Protein AF-A0A1C5VNI4-F1 (afdb_monomer)

Mean predicted aligned error: 5.9 Å

pLDDT: mean 85.68, std 12.99, range [37.56, 97.94]

Solvent-accessible surface area (backbone atoms only — not comparable to full-atom values): 6203 Å² total; per-residue (Å²): 132,89,74,88,79,84,90,84,82,90,77,55,71,66,60,52,49,53,52,52,54,52,23,60,78,67,76,45,57,65,68,45,53,55,51,15,53,54,50,29,59,75,73,35,77,87,61,87,50,71,60,46,44,50,50,44,51,52,37,29,54,48,38,38,53,47,47,52,52,49,51,54,55,68,68,38,81,87,57,53,69,69,57,50,51,54,52,54,50,58,66,64,68,69,58,64,81,72,61,77,76,122

Sequence (102 aa):
MNKDSVIKARCSSEIKQQVQNYTQSHNINESEFLLSSVQTVLQCNVPNNYNEKLQFIYQYQYNLLRNKLFNLINLNSTIPSYTKELIRKELSNNDFSQFNLH

Structure (mmCIF, N/CA/C/O backbone):
data_AF-A0A1C5VNI4-F1
#
_entry.id   AF-A0A1C5VNI4-F1
#
loop_
_atom_site.group_PDB
_atom_site.id
_atom_site.type_symbol
_atom_site.label_atom_id
_atom_site.label_alt_id
_atom_site.label_comp_id
_atom_site.label_asym_id
_atom_site.label_entity_id
_atom_site.label_seq_id
_atom_site.pdbx_PDB_ins_code
_atom_site.Cartn_x
_atom_site.Cartn_y
_atom_site.Cartn_z
_atom_site.occupancy
_atom_site.B_iso_or_equiv
_atom_site.auth_seq_id
_atom_site.auth_comp_id
_atom_site.auth_asym_id
_atom_site.auth_atom_id
_atom_site.pdbx_PDB_model_num
ATOM 1 N N . MET A 1 1 ? -18.348 10.846 8.285 1.00 37.56 1 MET A N 1
ATOM 2 C CA . MET A 1 1 ? -18.583 9.591 7.535 1.00 37.56 1 MET A CA 1
ATOM 3 C C . MET A 1 1 ? -17.379 9.350 6.637 1.00 37.56 1 MET A C 1
ATOM 5 O O . MET A 1 1 ? -17.272 10.027 5.625 1.00 37.56 1 MET A O 1
ATOM 9 N N . ASN A 1 2 ? -16.469 8.441 7.001 1.00 44.41 2 ASN A N 1
ATOM 10 C CA . ASN A 1 2 ? -15.486 7.937 6.038 1.00 44.41 2 ASN A CA 1
ATOM 11 C C . ASN A 1 2 ? -16.233 6.982 5.110 1.00 44.41 2 ASN A C 1
ATOM 13 O O . ASN A 1 2 ? -16.630 5.899 5.530 1.00 44.41 2 ASN A O 1
ATOM 17 N N . LYS A 1 3 ? -16.528 7.426 3.888 1.00 54.38 3 LYS A N 1
ATOM 18 C CA . LYS A 1 3 ? -17.010 6.527 2.842 1.00 54.38 3 LYS A CA 1
ATOM 19 C C . LYS A 1 3 ? -15.777 5.923 2.192 1.00 54.38 3 LYS A C 1
ATOM 21 O O . LYS A 1 3 ? -15.154 6.563 1.346 1.00 54.38 3 LYS A O 1
ATOM 26 N N . ASP A 1 4 ? -15.417 4.721 2.623 1.00 72.00 4 ASP A N 1
ATOM 27 C CA . ASP A 1 4 ? -14.390 3.941 1.943 1.00 72.00 4 ASP A CA 1
ATOM 28 C C . ASP A 1 4 ? -14.770 3.824 0.460 1.00 72.00 4 ASP A C 1
ATOM 30 O O . ASP A 1 4 ? -15.905 3.494 0.110 1.00 72.00 4 ASP A O 1
ATOM 34 N N . SER A 1 5 ? -13.833 4.181 -0.416 1.00 83.62 5 SER A N 1
ATOM 35 C CA . SER A 1 5 ? -14.014 4.157 -1.869 1.00 83.62 5 SER A CA 1
ATOM 36 C C . SER A 1 5 ? -13.199 3.012 -2.456 1.00 83.62 5 SER A C 1
ATOM 38 O O . SER A 1 5 ? -12.093 2.736 -1.997 1.00 83.62 5 SER A O 1
ATOM 40 N N . VAL A 1 6 ? -13.746 2.324 -3.460 1.00 87.75 6 VAL A N 1
ATOM 41 C CA . VAL A 1 6 ? -13.163 1.084 -3.996 1.00 87.75 6 VAL A CA 1
ATOM 42 C C . VAL A 1 6 ? -12.670 1.298 -5.422 1.00 87.75 6 VAL A C 1
ATOM 44 O O . VAL A 1 6 ? -13.445 1.685 -6.295 1.00 87.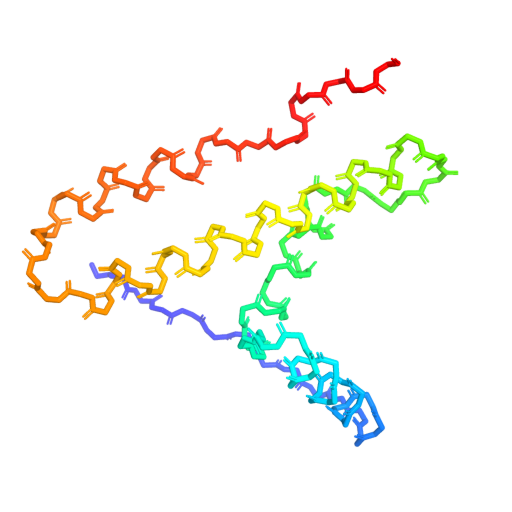75 6 VAL A O 1
ATOM 47 N N . ILE A 1 7 ? -11.402 0.968 -5.672 1.00 88.00 7 ILE A N 1
ATOM 48 C CA . ILE A 1 7 ? -10.836 0.867 -7.023 1.00 88.00 7 ILE A CA 1
ATOM 49 C C . ILE A 1 7 ? -11.019 -0.573 -7.513 1.00 88.00 7 ILE A C 1
ATOM 51 O O . ILE A 1 7 ? -10.644 -1.521 -6.826 1.00 88.00 7 ILE A O 1
ATOM 55 N N . LYS A 1 8 ? -11.602 -0.749 -8.704 1.00 91.44 8 LYS A N 1
ATOM 56 C CA . LYS A 1 8 ? -11.755 -2.056 -9.364 1.00 91.44 8 LYS A CA 1
ATOM 57 C C . LYS A 1 8 ? -11.088 -2.015 -10.731 1.00 91.44 8 LYS A C 1
ATOM 59 O O . LYS A 1 8 ? -11.356 -1.109 -11.513 1.00 91.44 8 LYS A O 1
ATOM 64 N N . ALA A 1 9 ? -10.282 -3.024 -11.034 1.00 91.25 9 ALA A N 1
ATOM 65 C CA . ALA A 1 9 ? -9.630 -3.182 -12.327 1.00 91.25 9 ALA A CA 1
ATOM 66 C C . ALA A 1 9 ? -9.760 -4.629 -12.813 1.00 91.25 9 ALA A C 1
ATOM 68 O O . ALA A 1 9 ? -9.773 -5.564 -12.011 1.00 91.25 9 ALA A O 1
ATOM 69 N N . ARG A 1 10 ? -9.867 -4.814 -14.134 1.00 95.44 10 ARG A N 1
ATOM 70 C CA . ARG A 1 10 ? -9.723 -6.130 -14.770 1.00 95.44 10 ARG A CA 1
ATOM 71 C C . ARG A 1 10 ? -8.250 -6.338 -15.120 1.00 95.44 10 ARG A C 1
ATOM 73 O O . ARG A 1 10 ? -7.605 -5.407 -15.590 1.00 95.44 10 ARG A O 1
ATOM 80 N N . CYS A 1 11 ? -7.744 -7.548 -14.928 1.00 94.50 11 CYS A N 1
ATOM 81 C CA . CYS A 1 11 ? -6.398 -7.951 -15.329 1.00 94.50 11 CYS A CA 1
ATOM 82 C C . CYS A 1 11 ? -6.422 -9.362 -15.930 1.00 94.50 11 CYS A C 1
ATOM 84 O O . CYS A 1 11 ? -7.422 -10.078 -15.810 1.00 94.50 11 CYS A O 1
ATOM 86 N N . SER A 1 12 ? -5.332 -9.754 -16.592 1.00 97.69 12 SER A N 1
ATOM 87 C CA . SER A 1 12 ? -5.149 -11.135 -17.038 1.00 97.69 12 SER A CA 1
ATOM 88 C C . SER A 1 12 ? -4.986 -12.078 -15.840 1.00 97.69 12 SER A C 1
ATOM 90 O O . SER A 1 12 ? -4.561 -11.674 -14.754 1.00 97.69 12 SER A O 1
ATOM 92 N N . SER A 1 13 ? -5.303 -13.358 -16.047 1.00 97.38 13 SER A N 1
ATOM 93 C CA . SER A 1 13 ? -5.066 -14.411 -15.052 1.00 97.38 13 SER A CA 1
ATOM 94 C C . SER A 1 13 ? -3.592 -14.506 -14.659 1.00 97.38 13 SER A C 1
ATOM 96 O O . SER A 1 13 ? -3.291 -14.677 -13.482 1.00 97.38 13 SER A O 1
ATOM 98 N N . GLU A 1 14 ? -2.690 -14.329 -15.624 1.00 97.94 14 GLU A N 1
ATOM 99 C CA . GLU A 1 14 ? -1.243 -14.351 -15.410 1.00 97.94 14 GLU A CA 1
ATOM 100 C C . GLU A 1 14 ? -0.795 -13.272 -14.418 1.00 97.94 14 GLU A C 1
ATOM 102 O O . GLU A 1 14 ? -0.162 -13.586 -13.412 1.00 97.94 14 GLU A O 1
ATOM 107 N N . ILE A 1 15 ? -1.188 -12.012 -14.638 1.00 96.50 15 ILE A N 1
ATOM 108 C CA . ILE A 1 15 ? -0.831 -10.909 -13.735 1.00 96.50 15 ILE A CA 1
ATOM 109 C C . ILE A 1 15 ? -1.428 -11.133 -12.349 1.00 96.50 15 ILE A C 1
ATOM 111 O O . ILE A 1 15 ? -0.748 -10.933 -11.343 1.00 96.50 15 ILE A O 1
ATOM 115 N N . LYS A 1 16 ? -2.684 -11.592 -12.278 1.00 96.62 16 LYS A N 1
ATOM 116 C CA . LYS A 1 16 ? -3.314 -11.921 -10.995 1.00 96.62 16 LYS A CA 1
ATOM 117 C C . LYS A 1 16 ? -2.495 -12.964 -10.232 1.00 96.62 16 LYS A C 1
ATOM 119 O O . LYS A 1 16 ? -2.229 -12.773 -9.051 1.00 96.62 16 LYS A O 1
ATOM 124 N N . GLN A 1 17 ? -2.057 -14.025 -10.904 1.00 97.88 17 GLN A N 1
ATOM 125 C CA . GLN A 1 17 ? -1.271 -15.087 -10.283 1.00 97.88 17 GLN A CA 1
ATOM 126 C C . GLN A 1 17 ? 0.124 -14.612 -9.857 1.00 97.88 17 GLN A C 1
ATOM 128 O O . GLN A 1 17 ? 0.583 -14.966 -8.774 1.00 97.88 17 GLN A O 1
ATOM 133 N N . GLN A 1 18 ? 0.783 -13.766 -10.653 1.00 97.25 18 GLN A N 1
ATOM 134 C CA . GLN A 1 18 ? 2.065 -13.162 -10.278 1.00 97.25 18 GLN A CA 1
ATOM 135 C C . GLN A 1 18 ? 1.943 -12.316 -9.004 1.00 97.25 18 GLN A C 1
ATOM 137 O O . GLN A 1 18 ? 2.761 -12.462 -8.095 1.00 97.25 18 GLN A O 1
ATOM 142 N N . VAL A 1 19 ? 0.896 -11.489 -8.893 1.00 96.50 19 VAL A N 1
ATOM 143 C CA . VAL A 1 19 ? 0.621 -10.696 -7.681 1.00 96.50 19 VAL A CA 1
ATOM 144 C C . VAL A 1 19 ? 0.384 -11.606 -6.474 1.00 96.50 19 VAL A C 1
ATOM 146 O O . VAL A 1 19 ? 0.968 -11.381 -5.413 1.00 96.50 19 VAL A O 1
ATOM 149 N N . GLN A 1 20 ? -0.419 -12.660 -6.629 1.00 96.75 20 GLN A N 1
ATOM 150 C CA . GLN A 1 20 ? -0.696 -13.625 -5.559 1.00 96.75 20 GLN A CA 1
ATOM 151 C C . GLN A 1 20 ? 0.578 -14.331 -5.077 1.00 96.75 20 GLN A C 1
ATOM 153 O O . GLN A 1 20 ? 0.871 -14.339 -3.884 1.00 96.75 20 GLN A O 1
ATOM 158 N N . ASN A 1 21 ? 1.394 -14.845 -5.997 1.00 97.62 21 ASN A N 1
ATOM 159 C CA . ASN A 1 21 ? 2.647 -15.522 -5.657 1.00 97.62 21 ASN A CA 1
ATOM 160 C C . ASN A 1 21 ? 3.645 -14.575 -4.968 1.00 97.62 21 ASN A C 1
ATOM 162 O O . ASN A 1 21 ? 4.310 -14.946 -3.995 1.00 97.62 21 ASN A O 1
ATOM 166 N N . TYR A 1 22 ? 3.751 -13.335 -5.453 1.00 95.88 22 TYR A N 1
ATOM 167 C CA . TYR A 1 22 ? 4.651 -12.341 -4.876 1.00 95.88 22 TYR A CA 1
ATOM 168 C C . TYR A 1 22 ? 4.232 -11.969 -3.449 1.00 95.88 22 TYR A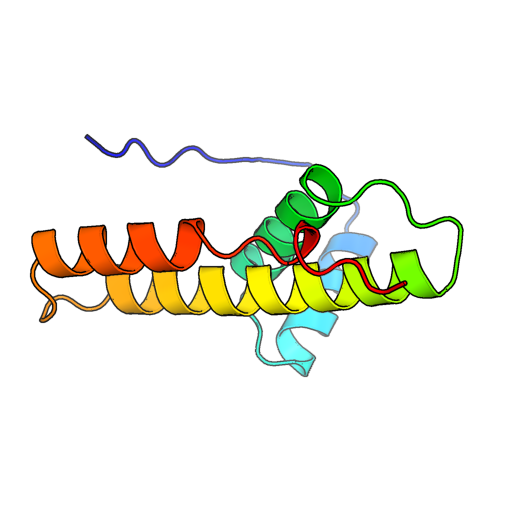 C 1
ATOM 170 O O . TYR A 1 22 ? 5.044 -11.982 -2.525 1.00 95.88 22 TYR A O 1
ATOM 178 N N . THR A 1 23 ? 2.951 -11.673 -3.251 1.00 95.94 23 THR A N 1
ATOM 179 C CA . THR A 1 23 ? 2.417 -11.245 -1.951 1.00 95.94 23 THR A CA 1
ATOM 180 C C . THR A 1 23 ? 2.472 -12.363 -0.912 1.00 95.94 23 THR A C 1
ATOM 182 O O . THR A 1 23 ? 2.864 -12.109 0.226 1.00 95.94 23 THR A O 1
ATOM 185 N N . GLN A 1 24 ? 2.207 -13.609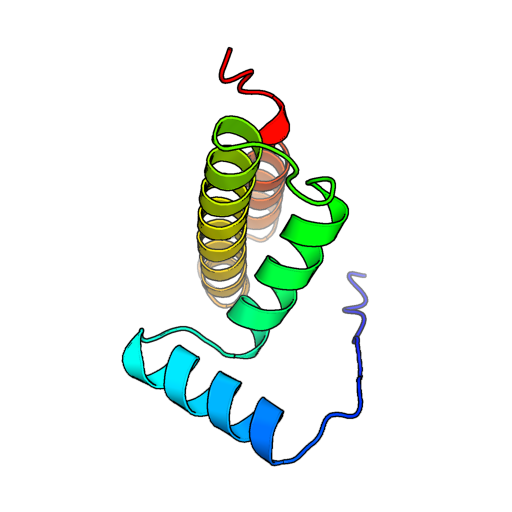 -1.311 1.00 96.19 24 GLN A N 1
ATOM 186 C CA . GLN A 1 24 ? 2.362 -14.783 -0.449 1.00 96.19 24 GLN A CA 1
ATOM 187 C C . GLN A 1 24 ? 3.817 -15.013 -0.032 1.00 96.19 24 GLN A C 1
ATOM 189 O O . GLN A 1 24 ? 4.092 -15.160 1.157 1.00 96.19 24 GLN A O 1
ATOM 194 N N . SER A 1 25 ? 4.758 -14.995 -0.981 1.00 96.25 25 SER A N 1
ATOM 195 C CA . SER A 1 25 ? 6.179 -15.242 -0.684 1.00 96.25 25 SER A CA 1
ATOM 196 C C . SER A 1 25 ? 6.803 -14.185 0.235 1.00 96.25 25 SER A C 1
ATOM 198 O O . SER A 1 25 ? 7.744 -14.491 0.962 1.00 96.25 25 SER A O 1
ATOM 200 N N . HIS A 1 26 ? 6.249 -12.970 0.256 1.00 91.69 26 HIS A N 1
ATOM 201 C CA . HIS A 1 26 ? 6.725 -11.867 1.096 1.00 91.69 26 HIS A CA 1
ATOM 202 C C . HIS A 1 26 ? 5.844 -11.594 2.325 1.00 91.69 26 HIS A C 1
ATOM 204 O O . HIS A 1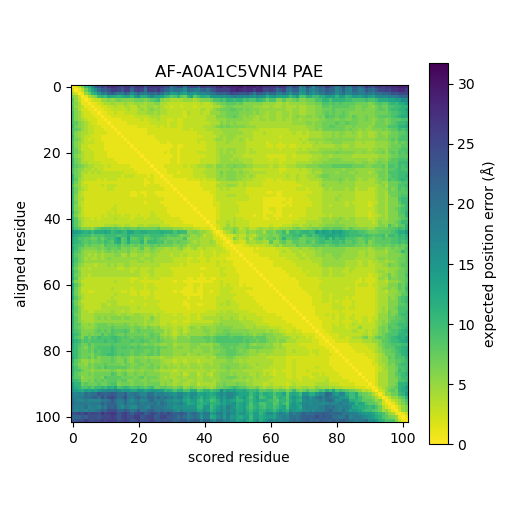 26 ? 6.115 -10.647 3.065 1.00 91.69 26 HIS A O 1
ATOM 210 N N . ASN A 1 27 ? 4.794 -12.392 2.556 1.00 91.56 27 ASN A N 1
ATOM 211 C CA . ASN A 1 27 ? 3.819 -12.191 3.632 1.00 91.56 27 ASN A CA 1
ATOM 212 C C . ASN A 1 27 ? 3.236 -10.757 3.650 1.00 91.56 27 ASN A C 1
ATOM 214 O O . ASN A 1 27 ? 3.298 -10.016 4.639 1.00 91.56 27 ASN A O 1
ATOM 218 N N . ILE A 1 28 ? 2.719 -10.332 2.497 1.00 91.56 28 ILE A N 1
ATOM 219 C CA . ILE A 1 28 ? 2.106 -9.020 2.267 1.00 91.56 28 ILE A CA 1
ATOM 220 C C . ILE A 1 28 ? 0.635 -9.226 1.893 1.00 91.56 28 ILE A C 1
ATOM 222 O O . ILE A 1 28 ? 0.307 -10.152 1.158 1.00 91.56 28 ILE A O 1
ATOM 226 N N . ASN A 1 29 ? -0.267 -8.360 2.359 1.00 92.62 29 ASN A N 1
ATOM 227 C CA . ASN A 1 29 ? -1.653 -8.379 1.900 1.00 92.62 29 ASN A CA 1
ATOM 228 C C . ASN A 1 29 ? -1.757 -7.847 0.455 1.00 92.62 29 ASN A C 1
ATOM 230 O O . ASN A 1 29 ? -1.203 -6.795 0.141 1.00 92.62 29 ASN A O 1
ATOM 234 N N . GLU A 1 30 ? -2.506 -8.531 -0.414 1.00 93.62 30 GLU A N 1
ATOM 235 C CA . GLU A 1 30 ? -2.672 -8.139 -1.825 1.00 93.62 30 GLU A CA 1
ATOM 236 C C . GLU A 1 30 ? -3.204 -6.709 -2.008 1.00 93.62 30 GLU A C 1
ATOM 238 O O . GLU A 1 30 ? -2.706 -5.965 -2.853 1.00 93.62 30 GLU A O 1
ATOM 243 N N . SER A 1 31 ? -4.183 -6.293 -1.201 1.00 91.31 31 SER A N 1
ATOM 244 C CA . SER A 1 31 ? -4.756 -4.946 -1.282 1.00 91.31 31 SER A CA 1
ATOM 245 C C . SER A 1 31 ? -3.763 -3.881 -0.830 1.00 91.31 31 SER A C 1
ATOM 247 O O . SER A 1 31 ? -3.707 -2.810 -1.430 1.00 91.31 31 SER A O 1
ATOM 249 N N . GLU A 1 32 ? -2.963 -4.168 0.202 1.00 92.19 32 GLU A N 1
ATOM 250 C CA . GLU A 1 32 ? -1.893 -3.268 0.650 1.00 92.19 32 GLU A CA 1
ATOM 251 C C . GLU A 1 32 ? -0.826 -3.123 -0.429 1.00 92.19 32 GLU A C 1
ATOM 253 O O . GLU A 1 32 ? -0.451 -2.004 -0.756 1.00 92.19 32 GLU A O 1
ATOM 258 N N . PHE A 1 33 ? -0.400 -4.240 -1.022 1.00 94.69 33 PHE A N 1
ATOM 259 C CA . PHE A 1 33 ? 0.551 -4.256 -2.128 1.00 94.69 33 PHE A CA 1
ATOM 260 C C . PHE A 1 33 ? 0.076 -3.365 -3.283 1.00 94.69 33 PHE A C 1
ATOM 262 O O . PHE A 1 33 ? 0.767 -2.418 -3.656 1.00 94.69 33 PHE A O 1
ATOM 269 N N . LEU A 1 34 ? -1.135 -3.612 -3.794 1.00 94.56 34 LEU A N 1
ATOM 270 C CA . LEU A 1 34 ? -1.692 -2.868 -4.926 1.00 94.56 34 LEU A CA 1
ATOM 271 C C . LEU A 1 34 ? -1.885 -1.383 -4.606 1.00 94.56 34 LEU A C 1
ATOM 273 O O . LEU A 1 34 ? -1.523 -0.527 -5.415 1.00 94.56 34 LEU A O 1
ATOM 277 N N . LEU A 1 35 ? -2.435 -1.064 -3.431 1.00 93.06 35 LEU A N 1
ATOM 278 C CA . LEU A 1 35 ? -2.656 0.322 -3.027 1.00 93.06 35 LEU A CA 1
ATOM 279 C C . LEU A 1 35 ? -1.333 1.079 -2.888 1.00 93.06 35 LEU A C 1
ATOM 281 O O . LEU A 1 35 ? -1.227 2.203 -3.377 1.00 93.06 35 LEU A O 1
ATOM 285 N N . SER A 1 36 ? -0.321 0.464 -2.271 1.00 93.69 36 SER A N 1
ATOM 286 C CA . SER A 1 36 ? 1.004 1.064 -2.114 1.00 93.69 36 SER A CA 1
ATOM 287 C C . SER A 1 36 ? 1.692 1.280 -3.456 1.00 93.69 36 SER A C 1
ATOM 289 O O . SER A 1 36 ? 2.262 2.346 -3.664 1.00 93.69 36 SER A O 1
ATOM 291 N N . SER A 1 37 ? 1.587 0.334 -4.395 1.00 92.06 37 SER A N 1
ATOM 292 C CA . SER A 1 37 ? 2.111 0.515 -5.754 1.00 92.06 37 SER A CA 1
ATOM 293 C C . SER A 1 37 ? 1.452 1.693 -6.475 1.00 92.06 37 SER A C 1
ATOM 295 O O . 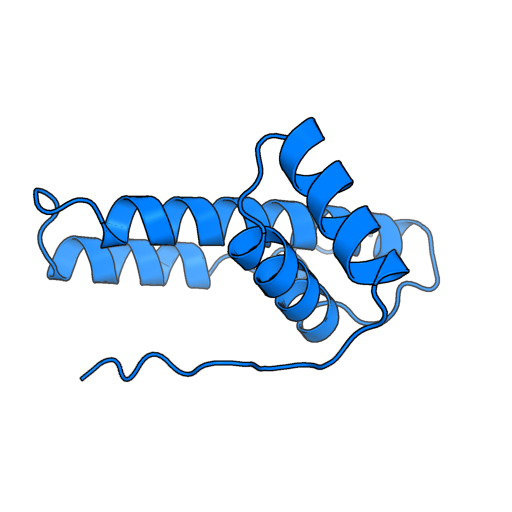SER A 1 37 ? 2.154 2.520 -7.053 1.00 92.06 37 SER A O 1
ATOM 297 N N . VAL A 1 38 ? 0.119 1.813 -6.415 1.00 91.94 38 VAL A N 1
ATOM 298 C CA . VAL A 1 38 ? -0.608 2.938 -7.032 1.00 91.94 38 VAL A CA 1
ATOM 299 C C . VAL A 1 38 ? -0.211 4.267 -6.388 1.00 91.94 38 VAL A C 1
ATOM 301 O O . VAL A 1 38 ? 0.070 5.225 -7.102 1.00 91.94 38 VAL A O 1
ATOM 304 N N . GLN A 1 39 ? -0.144 4.331 -5.055 1.00 90.38 39 GLN A N 1
ATOM 305 C CA . GLN A 1 39 ? 0.282 5.536 -4.335 1.00 90.38 39 GLN A CA 1
ATOM 306 C C . GLN A 1 39 ? 1.692 5.965 -4.738 1.00 90.38 39 GLN A C 1
ATOM 308 O O . GLN A 1 39 ? 1.903 7.141 -5.015 1.00 90.38 39 GLN A O 1
ATOM 313 N N . THR A 1 40 ? 2.633 5.025 -4.842 1.00 91.12 40 THR A N 1
ATOM 314 C CA . THR A 1 40 ? 4.006 5.340 -5.250 1.00 91.12 40 THR A CA 1
ATOM 315 C C . THR A 1 40 ? 4.066 5.897 -6.661 1.00 91.12 40 THR A C 1
ATOM 317 O O . THR A 1 40 ? 4.751 6.885 -6.873 1.00 91.12 40 THR A O 1
ATOM 320 N N . VAL A 1 41 ? 3.329 5.327 -7.616 1.00 88.81 41 VAL A N 1
ATOM 321 C CA . VAL A 1 41 ? 3.289 5.852 -8.993 1.00 88.81 41 VAL A CA 1
ATOM 322 C C . VAL A 1 41 ? 2.659 7.248 -9.061 1.00 88.81 41 VAL A C 1
ATOM 324 O O . VAL A 1 41 ? 3.014 8.037 -9.926 1.00 88.81 41 VAL A O 1
ATOM 327 N N . LEU A 1 42 ? 1.719 7.573 -8.169 1.00 87.19 42 LEU A N 1
ATOM 328 C CA . LEU A 1 42 ? 1.126 8.913 -8.109 1.00 87.19 42 LEU A CA 1
ATOM 329 C C . LEU A 1 42 ? 2.036 9.940 -7.417 1.00 87.19 42 LEU A C 1
ATOM 331 O O . LEU A 1 42 ? 1.936 11.128 -7.708 1.00 87.19 42 LEU A O 1
ATOM 335 N N . GLN A 1 43 ? 2.882 9.496 -6.487 1.00 84.69 43 GLN A N 1
ATOM 336 C CA . GLN A 1 43 ? 3.784 10.352 -5.706 1.00 84.69 43 GLN A CA 1
ATOM 337 C C . GLN A 1 43 ? 5.149 10.535 -6.372 1.00 84.69 43 GLN A C 1
ATOM 339 O O . GLN A 1 43 ? 5.767 11.588 -6.247 1.00 84.69 43 GLN A O 1
ATOM 344 N N . CYS A 1 44 ? 5.622 9.514 -7.079 1.00 81.50 44 CYS A N 1
ATOM 345 C CA . CYS A 1 44 ? 6.873 9.531 -7.813 1.00 81.50 44 CYS A CA 1
ATOM 346 C C . CYS A 1 44 ? 6.580 9.571 -9.314 1.00 81.50 44 CYS A C 1
ATOM 348 O O . CYS A 1 44 ? 5.812 8.760 -9.824 1.00 81.50 44 CYS A O 1
ATOM 350 N N . ASN A 1 45 ? 7.256 10.459 -10.044 1.00 74.19 45 ASN A N 1
ATOM 351 C CA . ASN A 1 45 ? 7.306 10.368 -11.503 1.00 74.19 45 ASN A CA 1
ATOM 352 C C . ASN A 1 45 ? 7.972 9.050 -11.943 1.00 74.19 45 ASN A C 1
ATOM 354 O O . ASN A 1 45 ? 8.654 8.387 -11.157 1.00 74.19 45 ASN A O 1
ATOM 358 N N . VAL A 1 46 ? 7.804 8.683 -13.218 1.00 79.19 46 VAL A N 1
ATOM 359 C CA . VAL A 1 46 ? 8.495 7.524 -13.803 1.00 79.19 46 VAL A CA 1
ATOM 360 C C . VAL A 1 46 ? 10.012 7.708 -13.648 1.00 79.19 46 VAL A C 1
ATOM 362 O O . VAL A 1 46 ? 10.537 8.698 -14.163 1.00 79.19 46 VAL A O 1
ATOM 365 N N . PRO A 1 47 ? 10.721 6.782 -12.972 1.00 82.31 47 PRO A N 1
ATOM 366 C CA . PRO A 1 47 ? 12.152 6.929 -12.737 1.00 82.31 47 PRO A CA 1
ATOM 367 C C . PRO A 1 47 ? 12.979 6.830 -14.023 1.00 82.31 47 PRO A C 1
ATOM 369 O O . PRO A 1 47 ? 12.927 5.817 -14.723 1.00 82.31 47 PRO A O 1
ATOM 372 N N . ASN A 1 48 ? 13.815 7.832 -14.285 1.00 87.50 48 ASN A N 1
ATOM 373 C CA . ASN A 1 48 ? 14.693 7.922 -15.457 1.00 87.50 48 ASN A CA 1
ATOM 374 C C . ASN A 1 48 ? 16.174 7.717 -15.117 1.00 87.50 48 ASN A C 1
ATOM 376 O O . ASN A 1 48 ? 16.978 7.414 -15.998 1.00 87.50 48 ASN A O 1
ATOM 380 N N . ASN A 1 49 ? 16.552 7.844 -13.846 1.00 88.00 49 ASN A N 1
ATOM 381 C CA . ASN A 1 49 ? 17.919 7.621 -13.376 1.00 88.00 49 ASN A CA 1
ATOM 382 C C . ASN A 1 49 ? 17.957 6.747 -12.112 1.00 88.00 49 ASN A C 1
ATOM 384 O O . ASN A 1 49 ? 16.932 6.299 -11.599 1.00 88.00 49 ASN A O 1
ATOM 388 N N . TYR A 1 50 ? 19.165 6.434 -11.643 1.00 86.19 50 TYR A N 1
ATOM 389 C CA . TYR A 1 50 ? 19.365 5.561 -10.487 1.00 86.19 50 TYR A CA 1
ATOM 390 C C . TYR A 1 50 ? 18.808 6.155 -9.183 1.00 86.19 50 TYR A C 1
ATOM 392 O O . TYR A 1 50 ? 18.138 5.443 -8.437 1.00 86.19 50 TYR A O 1
ATOM 400 N N . ASN A 1 51 ? 19.018 7.450 -8.935 1.00 84.69 51 ASN A N 1
ATOM 401 C CA . ASN A 1 51 ? 18.543 8.111 -7.716 1.00 84.69 51 ASN A CA 1
ATOM 402 C C . ASN A 1 51 ? 17.011 8.137 -7.663 1.00 84.69 51 ASN A C 1
ATOM 404 O O . ASN A 1 51 ? 16.423 7.808 -6.637 1.00 84.69 51 ASN A O 1
ATOM 408 N N . GLU A 1 52 ? 16.356 8.410 -8.790 1.00 83.94 52 GLU A N 1
ATOM 409 C CA . GLU A 1 52 ? 14.895 8.350 -8.903 1.00 83.94 52 GLU A CA 1
ATOM 410 C C . GLU A 1 52 ? 14.362 6.924 -8.702 1.00 83.94 52 GLU A C 1
ATOM 412 O O . GLU A 1 52 ? 13.310 6.734 -8.092 1.00 83.94 52 GLU A O 1
ATOM 417 N N . LYS A 1 53 ? 15.089 5.892 -9.160 1.00 87.75 53 LYS A N 1
ATOM 418 C CA . LYS A 1 53 ? 14.718 4.488 -8.896 1.00 87.75 53 LYS A CA 1
ATOM 419 C C . LYS A 1 53 ? 14.803 4.165 -7.409 1.00 87.75 53 LYS A C 1
ATOM 421 O O . LYS A 1 53 ? 13.904 3.514 -6.881 1.00 87.75 53 LYS A O 1
ATOM 426 N N . LEU A 1 54 ? 15.858 4.619 -6.732 1.00 85.75 54 LEU A N 1
ATOM 427 C CA . LEU A 1 54 ? 15.987 4.462 -5.285 1.00 85.75 54 LEU A CA 1
ATOM 428 C C . LEU A 1 54 ? 14.857 5.181 -4.547 1.00 85.75 54 LEU A C 1
ATOM 430 O O . LEU A 1 54 ? 14.214 4.577 -3.691 1.00 85.75 54 LEU A O 1
ATOM 434 N N . GLN A 1 55 ? 14.566 6.427 -4.920 1.00 84.38 55 GLN A N 1
ATOM 435 C CA . GLN A 1 55 ?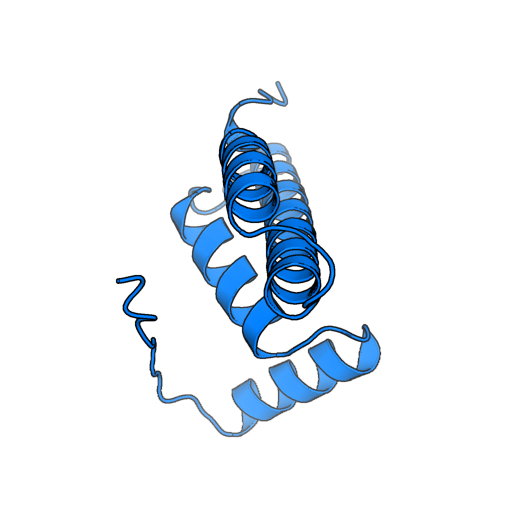 13.463 7.200 -4.353 1.00 84.38 55 GLN A CA 1
ATOM 436 C C . GLN A 1 55 ? 12.125 6.469 -4.518 1.00 84.38 55 GLN A C 1
ATOM 438 O O . GLN A 1 55 ? 11.377 6.332 -3.552 1.00 84.38 55 GLN A O 1
ATOM 443 N N . PHE A 1 56 ? 11.860 5.918 -5.706 1.00 88.75 56 PHE A N 1
ATOM 444 C CA . PHE A 1 56 ? 10.667 5.116 -5.969 1.00 88.75 56 PHE A CA 1
ATOM 445 C C . PHE A 1 56 ? 10.574 3.899 -5.037 1.00 88.75 56 PHE A C 1
ATOM 447 O O . PHE A 1 56 ? 9.519 3.636 -4.456 1.00 88.75 56 PHE A O 1
ATOM 454 N N . ILE A 1 57 ? 11.676 3.161 -4.857 1.00 89.12 57 ILE A N 1
ATOM 455 C CA . ILE A 1 57 ? 11.724 1.983 -3.978 1.00 89.12 57 ILE A CA 1
ATOM 456 C C . ILE A 1 57 ? 11.444 2.375 -2.523 1.00 89.12 57 ILE A C 1
ATOM 458 O O . ILE A 1 57 ? 10.615 1.734 -1.873 1.00 89.12 57 ILE A O 1
ATOM 462 N N . TYR A 1 58 ? 12.087 3.428 -2.013 1.00 88.75 58 TYR A N 1
ATOM 463 C CA . TYR A 1 58 ? 11.866 3.893 -0.643 1.00 88.75 58 TYR A CA 1
ATOM 464 C C . TYR A 1 58 ? 10.437 4.391 -0.431 1.00 88.75 58 TYR A C 1
ATOM 466 O O . TYR A 1 58 ? 9.804 4.022 0.558 1.00 88.75 58 TYR A O 1
ATOM 474 N N . GLN A 1 59 ? 9.889 5.145 -1.386 1.00 89.62 59 GLN A N 1
ATOM 475 C CA . GLN A 1 59 ? 8.505 5.604 -1.321 1.00 89.62 59 GLN A CA 1
ATOM 476 C C . GLN A 1 59 ? 7.523 4.425 -1.315 1.00 89.62 59 GLN A C 1
ATOM 478 O O . GLN A 1 59 ? 6.563 4.412 -0.546 1.00 89.62 59 GLN A O 1
ATOM 483 N N . TYR A 1 60 ? 7.770 3.397 -2.129 1.00 91.00 60 TYR A N 1
ATOM 484 C CA . TYR A 1 60 ? 6.986 2.162 -2.098 1.00 91.00 60 TYR A CA 1
ATOM 485 C C . TYR A 1 60 ? 7.050 1.446 -0.749 1.00 91.00 60 TYR A C 1
ATOM 487 O O . TYR A 1 60 ? 6.004 1.105 -0.191 1.00 91.00 60 TYR A O 1
ATOM 495 N N . GLN A 1 61 ? 8.245 1.254 -0.190 1.00 90.38 61 GLN A N 1
ATOM 496 C CA . GLN A 1 61 ? 8.404 0.628 1.125 1.00 90.38 61 GLN A CA 1
ATOM 497 C C . GLN A 1 61 ? 7.686 1.423 2.219 1.00 90.38 61 GLN A C 1
ATOM 499 O O . GLN A 1 61 ? 7.003 0.836 3.064 1.00 90.38 61 GLN A O 1
ATOM 504 N N . TYR A 1 62 ? 7.780 2.752 2.166 1.00 89.62 62 TYR A N 1
ATOM 505 C CA . TYR A 1 62 ? 7.074 3.635 3.078 1.00 89.62 62 TYR A CA 1
ATOM 506 C C . TYR A 1 62 ? 5.554 3.489 2.961 1.00 89.62 62 TYR A C 1
ATOM 508 O O . TYR A 1 62 ? 4.881 3.237 3.963 1.00 89.62 62 TYR A O 1
ATOM 516 N N . ASN A 1 63 ? 5.004 3.571 1.746 1.00 92.06 63 ASN A N 1
ATOM 517 C CA . ASN A 1 63 ? 3.571 3.400 1.512 1.00 92.06 63 ASN A CA 1
ATOM 518 C C . ASN A 1 63 ? 3.077 2.034 1.990 1.00 92.06 63 ASN A C 1
ATOM 520 O O . ASN A 1 63 ? 1.971 1.922 2.520 1.00 92.06 63 ASN A O 1
ATOM 524 N N . LEU A 1 64 ? 3.879 0.984 1.810 1.00 92.31 64 LEU A N 1
ATOM 525 C CA . LEU A 1 64 ? 3.540 -0.359 2.267 1.00 92.31 64 LEU A CA 1
ATOM 526 C C . LEU A 1 64 ? 3.462 -0.439 3.791 1.00 92.31 64 LEU A C 1
ATOM 528 O O . LEU A 1 64 ? 2.473 -0.935 4.333 1.00 92.31 64 LEU A O 1
ATOM 532 N N . LEU A 1 65 ? 4.469 0.090 4.489 1.00 90.56 65 LEU A N 1
ATOM 533 C CA . LEU A 1 65 ? 4.470 0.157 5.948 1.00 90.56 65 LEU A CA 1
ATOM 534 C C . LEU A 1 65 ? 3.301 1.002 6.469 1.00 90.56 65 LEU A C 1
ATOM 536 O O . LEU A 1 65 ? 2.583 0.578 7.375 1.00 90.56 65 LEU A O 1
ATOM 540 N N . ARG A 1 66 ? 3.071 2.170 5.867 1.00 90.38 66 ARG A N 1
ATOM 541 C CA . ARG A 1 66 ? 1.973 3.075 6.214 1.00 90.38 66 ARG A CA 1
ATOM 542 C C . ARG A 1 66 ? 0.617 2.380 6.114 1.00 90.38 66 ARG A C 1
ATOM 544 O O . ARG A 1 66 ? -0.169 2.451 7.057 1.00 90.38 66 ARG A O 1
ATOM 551 N N . ASN A 1 67 ? 0.347 1.691 5.005 1.00 91.06 67 ASN A N 1
ATOM 552 C CA . ASN A 1 67 ? -0.931 1.009 4.792 1.00 91.06 67 ASN A CA 1
ATOM 553 C C . ASN A 1 67 ? -1.123 -0.164 5.769 1.00 91.06 67 ASN A C 1
ATOM 555 O O . ASN A 1 67 ? -2.211 -0.309 6.330 1.00 91.06 67 ASN A O 1
ATOM 559 N N . LYS A 1 68 ? -0.057 -0.920 6.068 1.00 90.25 68 LYS A N 1
ATOM 560 C CA . LYS A 1 68 ? -0.066 -1.953 7.121 1.00 90.25 68 LYS A CA 1
ATOM 561 C C . LYS A 1 68 ? -0.433 -1.377 8.487 1.00 90.25 68 LYS A C 1
ATOM 563 O O . LYS A 1 68 ? -1.326 -1.887 9.162 1.00 90.25 68 LYS A O 1
ATOM 568 N N . LEU A 1 69 ? 0.220 -0.286 8.890 1.00 89.62 69 LEU A N 1
ATOM 569 C CA . LEU A 1 69 ? -0.061 0.380 10.165 1.00 89.62 69 LEU A CA 1
ATOM 570 C C . LEU A 1 69 ? -1.492 0.915 10.218 1.00 89.62 69 LEU A C 1
ATOM 572 O O . LEU A 1 69 ? -2.169 0.750 11.230 1.00 89.62 69 LEU A O 1
ATOM 576 N N . PHE A 1 70 ? -1.984 1.503 9.125 1.00 89.19 70 PHE A N 1
ATOM 577 C CA . PHE A 1 70 ? -3.365 1.972 9.038 1.00 89.19 70 PHE A CA 1
ATOM 578 C C . PHE A 1 70 ? -4.356 0.840 9.257 1.00 89.19 70 PHE A C 1
ATOM 580 O O . PHE A 1 70 ? -5.260 0.991 10.076 1.00 89.19 70 PHE A O 1
ATOM 587 N N . ASN A 1 71 ? -4.170 -0.296 8.588 1.00 87.69 71 ASN A N 1
ATOM 588 C CA . ASN A 1 71 ? -5.034 -1.456 8.770 1.00 87.69 71 ASN A CA 1
ATOM 589 C C . ASN A 1 71 ? -5.009 -1.956 10.217 1.00 87.69 71 ASN A C 1
ATOM 591 O O . ASN A 1 71 ? -6.070 -2.110 10.823 1.00 87.69 71 ASN A O 1
ATOM 595 N N . LEU A 1 72 ? -3.824 -2.117 10.811 1.00 88.88 72 LEU A N 1
ATOM 596 C CA . LEU A 1 72 ? -3.679 -2.550 12.205 1.00 88.88 72 LEU A CA 1
ATOM 597 C C . LEU A 1 72 ? -4.385 -1.604 13.187 1.00 88.88 72 LEU A C 1
ATOM 599 O O . LEU A 1 72 ? -5.149 -2.049 14.043 1.00 88.88 72 LEU A O 1
ATOM 603 N N . ILE A 1 73 ? -4.176 -0.294 13.047 1.00 89.94 73 ILE A N 1
ATOM 604 C CA . ILE A 1 73 ? -4.782 0.720 13.920 1.00 89.94 73 ILE A CA 1
ATOM 605 C C . ILE A 1 73 ? -6.298 0.784 13.713 1.00 89.94 73 ILE A C 1
ATOM 607 O O . ILE A 1 73 ? -7.056 0.926 14.674 1.00 89.94 73 ILE A O 1
ATOM 611 N N . ASN A 1 74 ? -6.762 0.673 12.468 1.00 85.50 74 ASN A N 1
ATOM 612 C CA . ASN A 1 74 ? -8.184 0.699 12.144 1.00 85.50 74 ASN A CA 1
ATOM 613 C C . ASN A 1 74 ? -8.912 -0.486 12.781 1.00 85.50 74 ASN A C 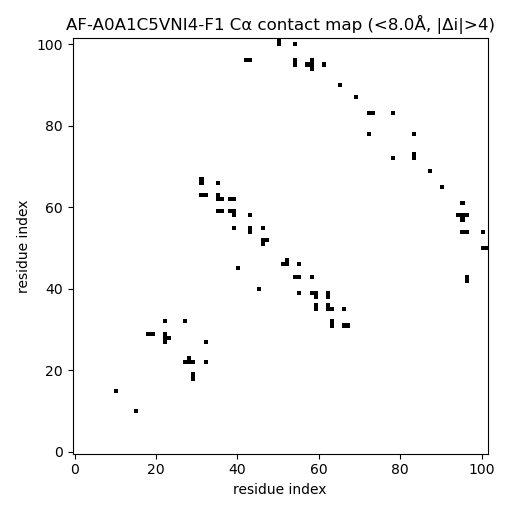1
ATOM 615 O O . ASN A 1 74 ? -9.938 -0.270 13.429 1.00 85.50 74 ASN A O 1
ATOM 619 N N . LEU A 1 75 ? -8.347 -1.689 12.659 1.00 87.19 75 LEU A N 1
ATOM 620 C CA . LEU A 1 75 ? -8.916 -2.931 13.183 1.00 87.19 75 LEU A CA 1
ATOM 621 C C . LEU A 1 75 ? -8.817 -3.046 14.709 1.00 87.19 75 LEU A C 1
ATOM 623 O O . LEU A 1 75 ? -9.643 -3.719 15.322 1.00 87.19 75 LEU A O 1
ATOM 627 N N . ASN A 1 76 ? -7.850 -2.379 15.342 1.00 89.50 76 ASN A N 1
ATOM 628 C CA . ASN A 1 76 ? -7.699 -2.436 16.790 1.00 89.50 76 ASN A CA 1
ATOM 629 C C . ASN A 1 76 ? -8.792 -1.617 17.504 1.00 89.50 76 ASN A C 1
ATOM 631 O O . ASN A 1 76 ? -8.790 -0.383 17.478 1.00 89.50 76 ASN A O 1
ATOM 635 N N . SER A 1 77 ? -9.734 -2.300 18.155 1.00 90.62 77 SER A N 1
ATOM 636 C CA . SER A 1 77 ? -10.853 -1.683 18.878 1.00 90.62 77 SER A CA 1
ATOM 637 C C . SER A 1 77 ? -10.449 -1.003 20.190 1.00 90.62 77 SER A C 1
ATOM 639 O O . SER A 1 77 ? -11.215 -0.183 20.689 1.00 90.62 77 SER A O 1
ATOM 641 N N . THR A 1 78 ? -9.262 -1.292 20.735 1.00 95.12 78 THR A N 1
ATOM 642 C CA . THR A 1 78 ? -8.802 -0.711 22.008 1.00 95.12 78 THR A CA 1
ATOM 643 C C . THR A 1 78 ? -8.214 0.689 21.852 1.00 95.12 78 THR A C 1
ATOM 645 O O . THR A 1 78 ? -8.113 1.425 22.831 1.00 95.12 78 THR A O 1
ATOM 648 N N . ILE A 1 79 ? -7.850 1.087 20.629 1.00 91.69 79 ILE A N 1
ATOM 649 C CA . ILE A 1 79 ? -7.317 2.421 20.344 1.00 91.69 79 ILE A CA 1
ATOM 650 C C . ILE A 1 79 ? -8.493 3.401 20.177 1.00 91.69 79 ILE A C 1
ATOM 652 O O . ILE A 1 79 ? -9.324 3.191 19.288 1.00 91.69 79 ILE A O 1
ATOM 656 N N . PRO A 1 80 ? -8.573 4.496 20.957 1.00 94.81 80 PRO A N 1
ATOM 657 C CA . PRO A 1 80 ? -9.629 5.497 20.801 1.00 94.81 80 PRO A CA 1
ATOM 658 C C . PRO A 1 80 ? -9.626 6.147 19.412 1.00 94.81 80 PRO A C 1
ATOM 660 O O . PRO A 1 80 ? -8.565 6.430 18.854 1.00 94.81 80 PRO A O 1
ATOM 663 N N . SER A 1 81 ? -10.809 6.454 18.865 1.00 89.75 81 SER A N 1
ATOM 664 C CA . SER A 1 81 ? -10.959 7.027 17.513 1.00 89.75 81 SER A CA 1
ATOM 665 C C . SER A 1 81 ? -10.130 8.295 17.292 1.00 89.75 81 SER A C 1
ATOM 667 O O . SER A 1 81 ? -9.474 8.412 16.260 1.00 89.75 81 SER A O 1
ATOM 669 N N . TYR A 1 82 ? -10.090 9.193 18.280 1.00 93.25 82 TYR A N 1
ATOM 670 C CA . TYR A 1 82 ? -9.270 10.407 18.233 1.00 93.25 82 TYR A CA 1
ATOM 671 C C . TYR A 1 82 ? -7.769 10.091 18.104 1.00 93.25 82 TYR A C 1
ATOM 673 O O . TYR A 1 82 ? -7.068 10.673 17.280 1.00 93.25 82 TYR A O 1
ATOM 681 N N . THR A 1 83 ? -7.272 9.101 18.850 1.00 93.06 83 THR A N 1
ATOM 682 C CA . THR A 1 83 ? -5.882 8.638 18.742 1.00 93.06 83 THR A CA 1
ATOM 683 C C . THR A 1 83 ? -5.598 8.051 17.361 1.00 93.06 83 THR A C 1
ATOM 685 O O . THR A 1 83 ? -4.548 8.331 16.786 1.00 93.06 83 THR A O 1
ATOM 688 N N . LYS A 1 84 ? -6.543 7.292 16.781 1.00 91.56 84 LYS A N 1
ATOM 689 C CA . LYS A 1 84 ? -6.406 6.791 15.402 1.00 91.56 84 LYS A CA 1
ATOM 690 C C . LYS A 1 84 ? -6.254 7.944 14.407 1.00 91.56 84 LYS A C 1
ATOM 692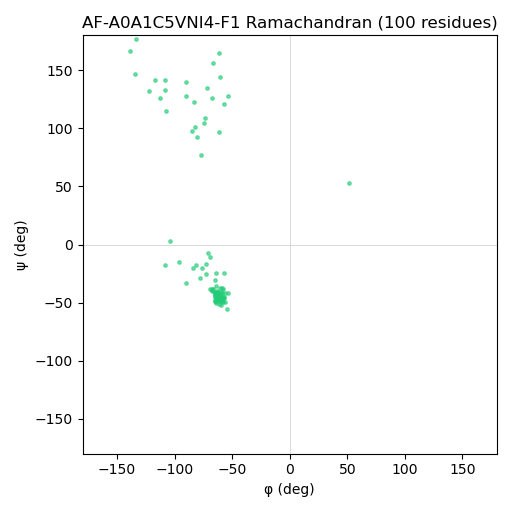 O O . LYS A 1 84 ? -5.432 7.853 13.502 1.00 91.56 84 LYS A O 1
ATOM 697 N N . GLU A 1 85 ? -7.024 9.019 14.561 1.00 89.62 85 GLU A N 1
ATOM 698 C CA . GLU A 1 85 ? -6.938 10.200 13.692 1.00 89.62 85 GLU A CA 1
ATOM 699 C C . GLU A 1 85 ? -5.594 10.922 13.810 1.00 89.62 85 GLU A C 1
ATOM 701 O O . GLU A 1 85 ? -4.993 11.232 12.781 1.00 89.62 85 GLU A O 1
ATOM 706 N N . LEU A 1 86 ? -5.082 11.116 15.030 1.00 90.25 86 LEU A N 1
ATOM 707 C CA . LEU A 1 86 ? -3.755 11.702 15.247 1.00 90.25 86 LEU A CA 1
ATOM 708 C C . LEU A 1 86 ? -2.652 10.877 14.574 1.00 90.25 86 LEU A C 1
ATOM 710 O O . LEU A 1 86 ? -1.849 11.425 13.822 1.00 90.25 86 LEU A O 1
ATOM 714 N N . ILE A 1 87 ? -2.653 9.555 14.772 1.00 88.69 87 ILE A N 1
ATOM 715 C CA . ILE A 1 87 ? -1.644 8.681 14.159 1.00 88.69 87 ILE A CA 1
ATOM 716 C C . ILE A 1 87 ? -1.749 8.718 12.628 1.00 88.69 87 ILE A C 1
ATOM 718 O O . ILE A 1 87 ? -0.733 8.803 11.938 1.00 88.69 87 ILE A O 1
ATOM 722 N N . ARG A 1 88 ? -2.970 8.697 12.073 1.00 86.31 88 ARG A N 1
ATOM 723 C CA . ARG A 1 88 ? -3.173 8.806 10.620 1.00 86.31 88 ARG A CA 1
ATOM 724 C C . ARG A 1 88 ? -2.643 10.121 10.060 1.00 86.31 88 ARG A C 1
ATOM 726 O O . ARG A 1 88 ? -2.108 10.115 8.951 1.00 86.31 88 ARG A O 1
ATOM 733 N N . LYS A 1 89 ? -2.794 11.226 10.795 1.00 87.12 89 LYS A N 1
ATOM 734 C CA . LYS A 1 89 ? -2.276 12.535 10.391 1.00 87.12 89 LYS A CA 1
ATOM 735 C C . LYS A 1 89 ? -0.750 12.516 10.314 1.00 87.12 89 LYS A C 1
ATOM 737 O O . LYS A 1 89 ? -0.210 12.844 9.265 1.00 87.12 89 LYS A O 1
ATOM 742 N N . GLU A 1 90 ? -0.072 12.030 11.351 1.00 85.50 90 GLU A N 1
ATOM 743 C CA . GLU A 1 90 ? 1.398 11.946 11.370 1.00 85.50 90 GLU A CA 1
ATOM 744 C C . GLU A 1 90 ? 1.955 11.048 10.257 1.00 85.50 90 GLU A C 1
ATOM 746 O O . GLU A 1 90 ? 2.853 11.430 9.510 1.00 85.50 90 GLU A O 1
ATOM 751 N N . LEU A 1 91 ? 1.348 9.878 10.057 1.00 83.94 91 LEU A N 1
ATOM 752 C CA . LEU A 1 91 ? 1.705 8.962 8.970 1.00 83.94 91 LEU A CA 1
ATOM 753 C C . LEU A 1 91 ? 1.323 9.482 7.572 1.00 83.94 91 LEU A C 1
ATOM 755 O O . LEU A 1 91 ? 1.695 8.886 6.567 1.00 83.94 91 LEU A O 1
ATOM 759 N N . SER A 1 92 ? 0.543 10.553 7.459 1.00 79.62 92 SER A N 1
ATOM 760 C CA . SER A 1 92 ? 0.246 11.177 6.161 1.00 79.62 92 SER A CA 1
ATOM 761 C C . SER A 1 92 ? 1.162 12.361 5.855 1.00 79.62 92 SER A C 1
ATOM 763 O O . SER A 1 92 ? 1.229 12.766 4.701 1.00 79.62 92 SER A O 1
ATOM 765 N N . ASN A 1 93 ? 1.879 12.883 6.854 1.00 73.62 93 ASN A N 1
ATOM 766 C CA . ASN A 1 93 ? 2.794 14.016 6.694 1.00 73.62 93 ASN A CA 1
ATOM 767 C C . ASN A 1 93 ? 4.187 13.608 6.192 1.00 73.62 93 ASN A C 1
ATOM 769 O O . ASN A 1 93 ? 4.915 14.446 5.669 1.00 73.62 93 ASN A O 1
ATOM 773 N N . ASN A 1 94 ? 4.565 12.338 6.352 1.00 62.91 94 ASN A N 1
ATOM 774 C CA . ASN A 1 94 ? 5.831 11.820 5.844 1.00 62.91 94 ASN A CA 1
ATOM 775 C C . ASN A 1 94 ? 5.680 11.478 4.359 1.00 62.91 94 ASN A C 1
ATOM 777 O O . ASN A 1 94 ? 5.110 10.451 3.997 1.00 62.91 94 ASN A O 1
ATOM 781 N N . ASP A 1 95 ? 6.180 12.364 3.507 1.00 61.06 95 ASP A N 1
ATOM 782 C CA . ASP A 1 95 ? 6.394 12.102 2.092 1.00 61.06 95 ASP A CA 1
ATOM 783 C C . ASP A 1 95 ? 7.904 11.969 1.870 1.00 61.06 95 ASP A C 1
ATOM 785 O O . ASP A 1 95 ? 8.650 12.924 2.090 1.00 61.06 95 ASP A O 1
ATOM 789 N N . PHE A 1 96 ? 8.376 10.782 1.472 1.00 59.91 96 PHE A N 1
ATOM 790 C CA . PHE A 1 96 ? 9.802 10.583 1.207 1.00 59.91 96 PHE A CA 1
ATOM 791 C C . PHE A 1 96 ? 10.251 11.297 -0.074 1.00 59.91 96 PHE A C 1
ATOM 793 O O . PHE A 1 96 ? 11.455 11.417 -0.301 1.00 59.91 96 PHE A O 1
ATOM 800 N N . SER A 1 97 ? 9.321 11.858 -0.861 1.00 53.31 97 SER A N 1
ATOM 801 C CA . SER A 1 97 ? 9.651 12.801 -1.933 1.00 53.31 97 SER A CA 1
ATOM 802 C C . SER A 1 97 ? 10.427 14.030 -1.432 1.00 53.31 97 SER A C 1
ATOM 804 O O . SER A 1 97 ? 11.189 14.620 -2.193 1.00 53.31 97 SER A O 1
ATOM 806 N N . GLN A 1 98 ? 10.289 14.375 -0.144 1.00 54.16 98 GLN A N 1
ATOM 807 C CA . GLN A 1 98 ? 10.951 15.516 0.496 1.00 54.16 98 GLN A CA 1
ATOM 808 C C . GLN A 1 98 ? 12.435 15.266 0.796 1.00 54.16 98 GLN A C 1
ATOM 810 O O . GLN A 1 98 ? 13.197 16.217 0.982 1.00 54.16 98 GLN A O 1
ATOM 815 N N . PHE A 1 99 ? 12.867 14.003 0.850 1.00 56.25 99 PHE A N 1
ATOM 816 C CA . PHE A 1 99 ? 14.283 13.681 0.968 1.00 56.25 99 PHE A CA 1
ATOM 817 C C . PHE A 1 99 ? 14.913 13.794 -0.418 1.00 56.25 99 PHE A C 1
ATOM 819 O O . PHE A 1 99 ? 14.918 12.843 -1.198 1.00 56.25 99 PHE A O 1
ATOM 826 N N . ASN A 1 100 ? 15.439 14.981 -0.725 1.00 50.34 100 ASN A N 1
ATOM 827 C CA . ASN A 1 100 ? 16.296 15.186 -1.886 1.00 50.34 100 ASN A CA 1
ATOM 828 C C . ASN A 1 100 ? 17.547 14.310 -1.743 1.00 50.34 100 ASN A C 1
ATOM 830 O O . ASN A 1 100 ? 18.511 14.675 -1.070 1.00 50.34 100 ASN A O 1
ATOM 834 N N . LEU A 1 101 ? 17.521 13.141 -2.379 1.00 54.84 101 LEU A N 1
ATOM 835 C CA . LEU A 1 101 ? 18.698 12.312 -2.610 1.00 54.84 101 LEU A CA 1
ATOM 836 C C . LEU A 1 101 ? 19.484 12.943 -3.772 1.00 54.84 101 LEU A C 1
ATOM 838 O O . LEU A 1 101 ? 19.352 12.517 -4.922 1.00 54.84 101 LEU A O 1
ATOM 842 N N . HIS A 1 102 ? 20.212 14.025 -3.477 1.00 51.31 102 HIS A N 1
ATOM 843 C CA . HIS A 1 102 ? 21.194 14.620 -4.388 1.00 51.31 102 HIS A CA 1
ATOM 844 C C . HIS A 1 102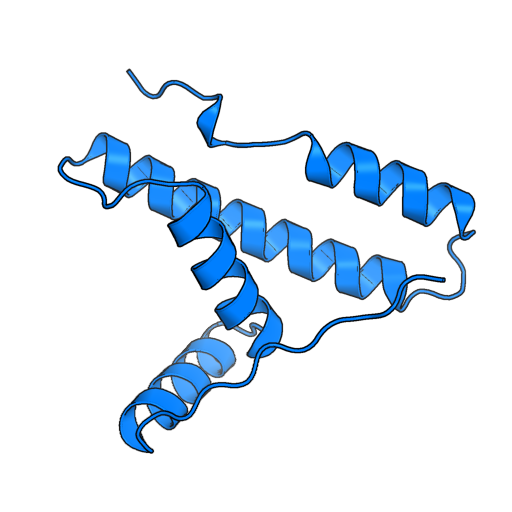 ? 22.452 13.754 -4.461 1.00 51.31 102 HIS A C 1
ATOM 846 O O . HIS A 1 102 ? 22.985 13.406 -3.383 1.00 51.31 102 HIS A O 1
#

Foldseek 3Di:
DPPDDDDDDDDDPVVVVVLVVVCVVVVADSVLLVVLLVVLCVLQPDDPDDLSVVLSVVSSVLSSVLVVVLVVLVPDPVQDPVNSVVVNVVSVPDDSVPPPPD

Radius of gyration: 15.56 Å; Cα contacts (8 Å, |Δi|>4): 51; chains: 1; bounding box: 40×31×39 Å

Secondary structure (DSSP, 8-state):
------------HHHHHHHHHHHHHTT--HHHHHHHHHHHHHHSPPP-SHHHHHHHHHHHHHHHHHHHHHHHHHH-TTS-HHHHHHHHHHHHH--GGGS---